Protein AF-A0A1Q5RJP4-F1 (afdb_monomer_lite)

Secondary structure (DSSP, 8-state):
------------S---TT--EEEEETTEEEEEESSHHHHHHHHHHHHHH-TTS-EEEEETTTTEEEE----

Foldseek 3Di:
DDDDDDDPPPPPDDDDPLAKKFWAKQNRGPDIDSDPVVSLVVQVVVCVVPVPIFIWIQTNNVRDTHTDDPD

pLDDT: mean 72.38, std 16.7, range [37.28, 88.38]

Radius of gyration: 16.24 Å; chains: 1; bounding box: 41×46×34 Å

Sequence (71 aa):
MATPASARATKASIEPMTSGYALVVDGHIKATFKAKDSALEAGRELKARFPRLQVKIFDAETKRSEAISAR

Structure (mmCIF, N/CA/C/O backbone):
data_AF-A0A1Q5RJP4-F1
#
_entry.id   AF-A0A1Q5RJP4-F1
#
loop_
_atom_site.group_PDB
_atom_site.id
_atom_site.type_symbol
_atom_site.label_atom_id
_atom_site.label_alt_id
_atom_site.label_comp_id
_atom_site.label_asym_id
_atom_site.label_entity_id
_atom_site.label_seq_id
_atom_site.pdbx_PDB_ins_code
_atom_site.Cartn_x
_atom_site.Cartn_y
_atom_site.Cartn_z
_atom_site.occupancy
_atom_site.B_iso_or_equiv
_atom_site.auth_seq_id
_atom_site.auth_comp_id
_atom_site.auth_asym_id
_atom_site.auth_atom_id
_atom_site.pdbx_PDB_model_num
ATOM 1 N N . MET A 1 1 ? 30.391 36.306 -4.514 1.00 40.47 1 MET A N 1
ATOM 2 C CA . MET A 1 1 ? 28.945 36.617 -4.458 1.00 40.47 1 MET A CA 1
ATOM 3 C C . MET A 1 1 ? 28.161 35.353 -4.805 1.00 40.47 1 MET A C 1
ATOM 5 O O . MET A 1 1 ? 28.526 34.709 -5.774 1.00 40.47 1 MET A O 1
ATOM 9 N N . ALA A 1 2 ? 27.141 35.048 -3.991 1.00 37.28 2 ALA A N 1
ATOM 10 C CA . ALA A 1 2 ? 26.018 34.105 -4.163 1.00 37.28 2 ALA A CA 1
ATOM 11 C C . ALA A 1 2 ? 26.259 32.571 -4.250 1.00 37.28 2 ALA A C 1
ATOM 13 O O . ALA A 1 2 ? 26.704 32.026 -5.254 1.00 37.28 2 ALA A O 1
ATOM 14 N N . THR A 1 3 ? 25.839 31.886 -3.179 1.00 41.19 3 THR A N 1
ATOM 15 C CA . THR A 1 3 ? 25.308 30.506 -3.092 1.00 41.19 3 THR A CA 1
ATOM 16 C C . THR A 1 3 ? 23.897 30.408 -3.744 1.00 41.19 3 THR A C 1
ATOM 18 O O . THR A 1 3 ? 23.369 31.426 -4.185 1.00 41.19 3 THR A O 1
ATOM 21 N N . PRO A 1 4 ? 23.189 29.257 -3.718 1.00 52.62 4 PRO A N 1
ATOM 22 C CA . PRO A 1 4 ? 23.354 28.044 -4.524 1.00 52.62 4 PRO A CA 1
ATOM 23 C C . PRO A 1 4 ? 22.112 27.770 -5.416 1.00 52.62 4 PRO A C 1
ATOM 25 O O . PRO A 1 4 ? 20.971 27.925 -4.983 1.00 52.62 4 PRO A O 1
ATOM 28 N N . ALA A 1 5 ? 22.287 27.280 -6.647 1.00 44.59 5 ALA A N 1
ATOM 29 C CA . ALA A 1 5 ? 21.158 26.806 -7.456 1.00 44.59 5 ALA A CA 1
ATOM 30 C C . ALA A 1 5 ? 20.916 25.314 -7.195 1.00 44.59 5 ALA A C 1
ATOM 32 O O . ALA A 1 5 ? 21.541 24.433 -7.779 1.00 44.59 5 ALA A O 1
ATOM 33 N N . SER A 1 6 ? 20.018 25.101 -6.239 1.00 45.81 6 SER A N 1
ATOM 34 C CA . SER A 1 6 ? 19.316 23.881 -5.857 1.00 45.81 6 SER A CA 1
ATOM 35 C C . SER A 1 6 ? 19.207 22.805 -6.947 1.00 45.81 6 SER A C 1
ATOM 37 O O . SER A 1 6 ? 18.794 23.062 -8.079 1.00 45.81 6 SER A O 1
ATOM 39 N N . ALA A 1 7 ? 19.531 21.576 -6.548 1.00 49.50 7 ALA A N 1
ATOM 40 C CA . ALA A 1 7 ? 19.387 20.343 -7.300 1.00 49.50 7 ALA A CA 1
ATOM 41 C C . ALA A 1 7 ? 17.988 20.200 -7.919 1.00 49.50 7 ALA A C 1
ATOM 43 O O . ALA A 1 7 ? 17.052 19.713 -7.288 1.00 49.50 7 ALA A O 1
ATOM 44 N N . ARG A 1 8 ? 17.844 20.551 -9.198 1.00 39.19 8 ARG A N 1
ATOM 45 C CA . ARG A 1 8 ? 16.696 20.105 -9.984 1.00 39.19 8 ARG A CA 1
ATOM 46 C C . ARG A 1 8 ? 17.073 18.794 -10.649 1.00 39.19 8 ARG A C 1
ATOM 48 O O . ARG A 1 8 ? 17.426 18.751 -11.820 1.00 39.19 8 ARG A O 1
ATOM 55 N N . ALA A 1 9 ? 17.027 17.725 -9.859 1.00 44.69 9 ALA A N 1
ATOM 56 C CA . ALA A 1 9 ? 17.061 16.364 -10.363 1.00 44.69 9 ALA A CA 1
ATOM 57 C C . ALA A 1 9 ? 15.855 16.158 -11.293 1.00 44.69 9 ALA A C 1
ATOM 59 O O . ALA A 1 9 ? 14.777 15.743 -10.873 1.00 44.69 9 ALA A O 1
ATOM 60 N N . THR A 1 10 ? 16.025 16.452 -12.579 1.00 44.41 10 THR A N 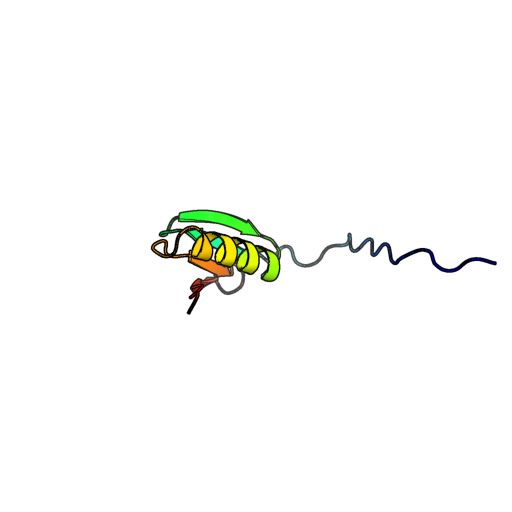1
ATOM 61 C CA . THR A 1 10 ? 15.166 15.943 -13.644 1.00 44.41 10 THR A CA 1
ATOM 62 C C . THR A 1 10 ? 15.462 14.456 -13.798 1.00 44.41 10 THR A C 1
ATOM 64 O O . THR A 1 10 ? 16.091 14.026 -14.760 1.00 44.41 10 THR A O 1
ATOM 67 N N . LYS A 1 11 ? 15.024 13.646 -12.826 1.00 49.94 11 LYS A N 1
ATOM 68 C CA . LYS A 1 11 ? 15.006 12.187 -12.957 1.00 49.94 11 LYS A CA 1
ATOM 69 C C . LYS A 1 11 ? 13.774 11.796 -13.774 1.00 49.94 11 LYS A C 1
ATOM 71 O O . LYS A 1 11 ? 12.826 11.208 -13.266 1.00 49.94 11 LYS A O 1
ATOM 76 N N . ALA A 1 12 ? 13.785 12.215 -15.034 1.00 54.75 12 ALA A N 1
ATOM 77 C CA . ALA A 1 12 ? 12.864 11.798 -16.075 1.00 54.75 12 ALA A CA 1
ATOM 78 C C . ALA A 1 12 ? 13.664 10.995 -17.110 1.00 54.75 12 ALA A C 1
ATOM 80 O O . ALA A 1 12 ? 14.012 11.499 -18.167 1.00 54.75 12 ALA A O 1
ATOM 81 N N . SER A 1 13 ? 14.014 9.761 -16.754 1.00 44.28 13 SER A N 1
ATOM 82 C CA . SER A 1 13 ? 14.274 8.660 -17.689 1.00 44.28 13 SER A CA 1
ATOM 83 C C . SER A 1 13 ? 14.156 7.374 -16.864 1.00 44.28 13 SER A C 1
ATOM 85 O O . SER A 1 13 ? 14.933 7.176 -15.937 1.00 44.28 13 SER A O 1
ATOM 87 N N . ILE A 1 14 ? 12.955 6.791 -16.829 1.00 62.16 14 ILE A N 1
ATOM 88 C CA . ILE A 1 14 ? 12.652 5.501 -17.471 1.00 62.16 14 ILE A CA 1
ATOM 89 C C . ILE A 1 14 ? 13.512 4.384 -16.863 1.00 62.16 14 ILE A C 1
ATOM 91 O O . ILE A 1 14 ? 14.610 4.155 -17.338 1.00 62.16 14 ILE A O 1
ATOM 95 N N . GLU A 1 15 ? 13.007 3.755 -15.790 1.00 42.06 15 GLU A N 1
ATOM 96 C CA . GLU A 1 15 ? 13.023 2.303 -15.501 1.00 42.06 15 GLU A CA 1
ATOM 97 C C . GLU A 1 15 ? 12.632 2.031 -14.020 1.00 42.06 15 GLU A C 1
ATOM 99 O O . GLU A 1 15 ? 13.100 2.755 -13.139 1.00 42.06 15 GLU A O 1
ATOM 104 N N . PRO A 1 16 ? 11.791 1.021 -13.695 1.00 46.94 16 PRO A N 1
ATOM 105 C CA . PRO A 1 16 ? 10.971 0.197 -14.572 1.00 46.94 16 PRO A CA 1
ATOM 106 C C . PRO A 1 16 ? 9.473 0.542 -14.452 1.00 46.94 16 PRO A C 1
ATOM 108 O O . PRO A 1 16 ? 8.936 0.812 -13.379 1.00 46.94 16 PRO A O 1
ATOM 111 N N . MET A 1 17 ? 8.758 0.423 -15.570 1.00 48.12 17 MET A N 1
ATOM 112 C CA . MET A 1 17 ? 7.290 0.319 -15.616 1.00 48.12 17 MET A CA 1
ATOM 113 C C . MET A 1 17 ? 6.772 -1.019 -15.025 1.00 48.12 17 MET A C 1
ATOM 115 O O . MET A 1 17 ? 5.606 -1.354 -15.197 1.00 48.12 17 MET A O 1
ATOM 119 N N . THR A 1 18 ? 7.639 -1.768 -14.333 1.00 52.25 18 THR A N 1
ATOM 120 C CA . THR A 1 18 ? 7.378 -3.032 -13.622 1.00 52.25 18 THR A CA 1
ATOM 121 C C . THR A 1 18 ? 6.946 -2.777 -12.161 1.00 52.25 18 THR A C 1
ATOM 123 O O . THR A 1 18 ? 6.070 -3.466 -11.654 1.00 52.25 18 THR A O 1
ATOM 126 N N . SER A 1 19 ? 7.470 -1.685 -11.584 1.00 57.44 19 SER A N 1
ATOM 127 C CA . SER A 1 19 ? 7.191 -0.943 -10.336 1.00 57.44 19 SER A CA 1
ATOM 128 C C . S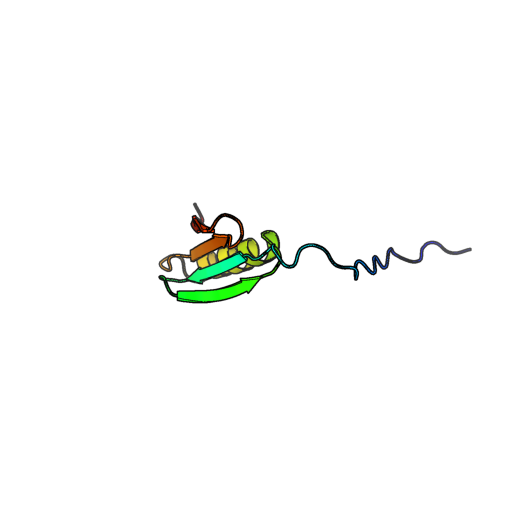ER A 1 19 ? 5.790 -0.410 -10.021 1.00 57.44 19 SER A C 1
ATOM 130 O O . SER A 1 19 ? 5.542 0.746 -10.370 1.00 57.44 19 SER A O 1
ATOM 132 N N . GLY A 1 20 ? 4.880 -1.122 -9.349 1.00 73.50 20 GLY A N 1
ATOM 133 C CA . GLY A 1 20 ? 3.569 -0.558 -8.984 1.00 73.50 20 GLY A CA 1
ATOM 134 C C . GLY A 1 20 ? 3.061 -0.973 -7.607 1.00 73.50 20 GLY A C 1
ATOM 135 O O . GLY A 1 20 ? 3.047 -2.147 -7.280 1.00 73.50 20 GLY A O 1
ATOM 136 N N . TYR A 1 21 ? 2.567 -0.018 -6.823 1.00 82.19 21 TYR A N 1
ATOM 137 C CA . TYR A 1 21 ? 1.941 -0.227 -5.516 1.00 82.19 21 TYR A CA 1
ATOM 138 C C . TYR A 1 21 ? 0.477 0.215 -5.554 1.00 82.19 21 TYR A C 1
ATOM 140 O O . TYR A 1 21 ? 0.178 1.399 -5.649 1.00 82.19 21 TYR A O 1
ATOM 148 N N . ALA A 1 22 ? -0.469 -0.705 -5.447 1.00 85.75 22 ALA A N 1
ATOM 149 C CA . ALA A 1 22 ? -1.884 -0.409 -5.293 1.00 85.75 22 ALA A CA 1
ATOM 150 C C . ALA A 1 22 ? -2.255 -0.236 -3.814 1.00 85.75 22 ALA A C 1
ATOM 152 O O . ALA A 1 22 ? -2.087 -1.131 -2.998 1.00 85.75 22 ALA A O 1
ATOM 153 N N . LEU A 1 23 ? -2.826 0.904 -3.455 1.00 87.81 23 LEU A N 1
ATOM 154 C CA . LEU A 1 23 ? -3.510 1.099 -2.186 1.00 87.81 23 LEU A CA 1
ATOM 155 C C . LEU A 1 23 ? -4.875 0.403 -2.248 1.00 87.81 23 LEU A C 1
ATOM 157 O O . LEU A 1 23 ? -5.811 0.886 -2.889 1.00 87.81 23 LEU A O 1
ATOM 161 N N . VAL A 1 24 ? -4.978 -0.730 -1.566 1.00 85.88 24 VAL A N 1
ATOM 162 C CA . VAL A 1 24 ? -6.208 -1.493 -1.364 1.00 85.88 24 VAL A CA 1
ATOM 163 C C . VAL A 1 24 ? -6.830 -1.077 -0.040 1.00 85.88 24 VAL A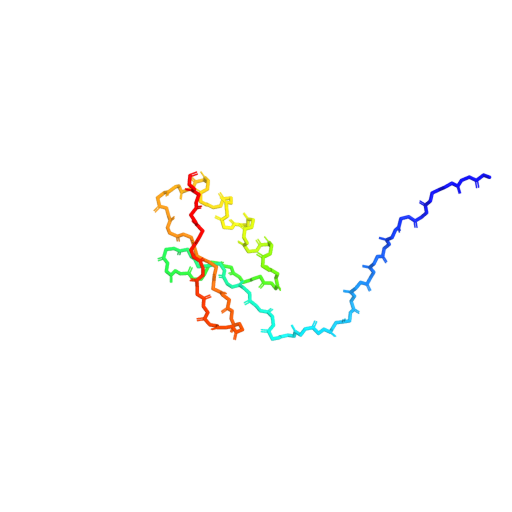 C 1
ATOM 165 O O . VAL A 1 24 ? -6.204 -1.118 1.018 1.00 85.88 24 VAL A O 1
ATOM 168 N N . VAL A 1 25 ? -8.090 -0.687 -0.097 1.00 86.50 25 VAL A N 1
ATOM 169 C CA . VAL A 1 25 ? -8.864 -0.210 1.036 1.00 86.50 25 VAL A CA 1
ATOM 170 C C . VAL A 1 25 ? -10.123 -1.048 1.103 1.00 86.50 25 VAL A C 1
ATOM 172 O O . VAL A 1 25 ? -10.906 -1.059 0.159 1.00 86.50 25 VAL A O 1
ATOM 175 N N . ASP A 1 26 ? -10.292 -1.776 2.201 1.00 84.50 26 ASP A N 1
ATOM 176 C CA . ASP A 1 26 ? -11.458 -2.633 2.436 1.00 84.50 26 ASP A CA 1
ATOM 177 C C . ASP A 1 26 ? -11.663 -3.722 1.359 1.00 84.50 26 ASP A C 1
ATOM 179 O O . ASP A 1 26 ? -12.766 -4.183 1.105 1.00 84.50 26 ASP A O 1
ATOM 183 N N . GLY A 1 27 ? -10.578 -4.133 0.693 1.00 82.44 27 GLY A N 1
ATOM 184 C CA . GLY A 1 27 ? -10.619 -5.096 -0.415 1.00 82.44 27 GLY A CA 1
ATOM 185 C C . GLY A 1 27 ? -10.784 -4.471 -1.805 1.00 82.44 27 GLY A C 1
ATOM 186 O O . GLY A 1 27 ? -10.631 -5.177 -2.797 1.00 82.44 27 GLY A O 1
ATOM 187 N N . HIS A 1 28 ? -10.996 -3.156 -1.904 1.00 84.25 28 HIS A N 1
ATOM 188 C CA . HIS A 1 28 ? -11.072 -2.439 -3.179 1.00 84.25 28 HIS A CA 1
ATOM 189 C C . HIS A 1 28 ? -9.809 -1.620 -3.452 1.00 84.25 28 HIS A C 1
ATOM 191 O O . HIS A 1 28 ? -9.310 -0.907 -2.583 1.00 84.25 28 HIS A O 1
ATOM 197 N N . ILE A 1 29 ? -9.290 -1.685 -4.680 1.00 83.81 29 ILE A N 1
ATOM 198 C CA . ILE A 1 29 ? -8.165 -0.842 -5.104 1.00 83.81 29 ILE A CA 1
ATOM 199 C C . ILE A 1 29 ? -8.668 0.599 -5.193 1.00 83.81 29 ILE A C 1
ATOM 201 O O . ILE A 1 29 ? -9.494 0.925 -6.041 1.00 83.81 29 ILE A O 1
ATOM 205 N N . LYS A 1 30 ? -8.178 1.459 -4.300 1.00 83.81 30 LYS A N 1
ATOM 206 C CA . LYS A 1 30 ? -8.561 2.872 -4.241 1.00 83.81 30 LYS A CA 1
ATOM 207 C C . LYS A 1 30 ? -7.620 3.754 -5.053 1.00 83.81 30 LYS A C 1
ATOM 209 O O . LYS A 1 30 ? -8.055 4.745 -5.627 1.00 83.81 30 LYS A O 1
ATOM 214 N N . ALA A 1 31 ? -6.337 3.412 -5.081 1.00 82.62 31 ALA A N 1
ATOM 215 C CA . ALA A 1 31 ? -5.331 4.150 -5.831 1.00 82.62 31 ALA A CA 1
ATOM 216 C C . ALA A 1 31 ? -4.166 3.239 -6.217 1.00 82.62 31 ALA A C 1
ATOM 218 O O . ALA A 1 31 ? -3.893 2.254 -5.540 1.00 82.62 31 ALA A O 1
ATOM 219 N N . THR A 1 32 ? -3.455 3.594 -7.279 1.00 83.00 32 THR A N 1
ATOM 220 C CA . THR A 1 32 ? -2.207 2.950 -7.702 1.00 83.00 32 THR A CA 1
ATOM 221 C C . THR A 1 32 ? -1.106 3.990 -7.755 1.00 83.00 32 THR A C 1
ATOM 223 O O . THR A 1 32 ? -1.233 5.022 -8.409 1.00 83.00 32 THR A O 1
ATOM 226 N N . PHE A 1 33 ? -0.020 3.701 -7.064 1.00 81.50 33 PHE A N 1
ATOM 227 C CA . PHE A 1 33 ? 1.169 4.516 -6.928 1.00 81.50 33 PHE A CA 1
ATOM 228 C C . PHE A 1 33 ? 2.341 3.815 -7.603 1.00 81.50 33 PHE A C 1
ATOM 230 O O . PHE A 1 33 ? 2.400 2.593 -7.669 1.00 81.50 33 PHE A O 1
ATOM 237 N N . LYS A 1 34 ? 3.308 4.593 -8.083 1.00 78.44 34 LYS A N 1
ATOM 238 C CA . LYS A 1 34 ? 4.571 4.055 -8.616 1.00 78.44 34 LYS A CA 1
ATOM 239 C C . LYS A 1 34 ? 5.648 3.889 -7.536 1.00 78.44 34 LYS A C 1
ATOM 241 O O . LYS A 1 34 ? 6.694 3.318 -7.802 1.00 78.44 34 LYS A O 1
ATOM 246 N N . ALA A 1 35 ? 5.407 4.407 -6.330 1.00 80.56 35 ALA A N 1
ATOM 247 C CA . ALA A 1 35 ? 6.361 4.421 -5.225 1.00 80.56 35 ALA A CA 1
ATOM 248 C C . ALA A 1 35 ? 5.731 3.853 -3.949 1.00 80.56 35 ALA A C 1
ATOM 250 O O . ALA A 1 35 ? 4.599 4.217 -3.609 1.00 80.56 35 ALA A O 1
ATOM 251 N N . LYS A 1 36 ? 6.489 3.011 -3.229 1.00 80.38 36 LYS A N 1
ATOM 252 C CA . LYS A 1 36 ? 6.066 2.427 -1.949 1.00 80.38 36 LYS A CA 1
ATOM 253 C C . LYS A 1 36 ? 5.770 3.516 -0.932 1.00 80.38 36 LYS A C 1
ATOM 255 O O . LYS A 1 36 ? 4.702 3.485 -0.338 1.00 80.38 36 LYS A O 1
ATOM 260 N N . ASP A 1 37 ? 6.663 4.497 -0.788 1.00 81.19 37 ASP A N 1
ATOM 261 C CA . ASP A 1 37 ? 6.509 5.616 0.148 1.00 81.19 37 ASP A CA 1
ATOM 262 C C . ASP A 1 37 ? 5.187 6.360 -0.035 1.00 81.19 37 ASP A C 1
ATOM 264 O O . ASP A 1 37 ? 4.449 6.523 0.932 1.00 81.19 37 ASP A O 1
ATOM 268 N N . SER A 1 38 ? 4.820 6.722 -1.270 1.00 82.62 38 SER A N 1
ATOM 269 C CA . SER A 1 38 ? 3.541 7.398 -1.532 1.00 82.62 38 SER A CA 1
ATOM 270 C C . SER A 1 38 ? 2.338 6.523 -1.180 1.00 82.62 38 SER A C 1
ATOM 272 O O . SER A 1 38 ? 1.354 7.018 -0.635 1.00 82.62 38 SER A O 1
ATOM 274 N N . ALA A 1 39 ? 2.412 5.219 -1.456 1.00 83.56 39 ALA A N 1
ATOM 275 C CA . ALA A 1 39 ? 1.351 4.284 -1.101 1.00 83.56 39 ALA A CA 1
ATOM 276 C C . ALA A 1 39 ? 1.236 4.128 0.428 1.00 83.56 39 ALA A C 1
ATOM 278 O O . ALA A 1 39 ? 0.134 4.106 0.976 1.00 83.56 39 ALA A O 1
ATOM 279 N N . LEU A 1 40 ? 2.375 4.066 1.120 1.00 83.38 40 LEU A N 1
ATOM 280 C CA . LEU A 1 40 ? 2.480 3.876 2.563 1.00 83.38 40 LEU A CA 1
ATOM 281 C C . LEU A 1 40 ? 2.026 5.123 3.329 1.00 83.38 40 LEU A C 1
ATOM 283 O O . LEU A 1 40 ? 1.290 4.997 4.304 1.00 83.38 40 LEU A O 1
ATOM 287 N N . GLU A 1 41 ? 2.394 6.315 2.861 1.00 86.06 41 GLU A N 1
ATOM 288 C CA . GLU A 1 41 ? 1.934 7.593 3.406 1.00 86.06 41 GLU A CA 1
ATOM 289 C C . GLU A 1 41 ? 0.425 7.762 3.217 1.00 86.06 41 GLU A C 1
ATOM 291 O O . GLU A 1 41 ? -0.296 7.949 4.199 1.00 86.06 41 GLU A O 1
ATOM 296 N N . ALA A 1 42 ? -0.078 7.555 1.993 1.00 83.56 42 ALA A N 1
ATOM 297 C CA . ALA A 1 42 ? -1.511 7.602 1.714 1.00 83.56 42 ALA A CA 1
ATOM 298 C C . ALA A 1 42 ? -2.287 6.589 2.565 1.00 83.56 42 ALA A C 1
ATOM 300 O O . ALA A 1 42 ? -3.355 6.895 3.093 1.00 83.56 42 ALA A O 1
ATOM 301 N N . GLY A 1 43 ? -1.751 5.380 2.737 1.00 85.75 43 GLY A N 1
ATOM 302 C CA . GLY A 1 43 ? -2.406 4.359 3.535 1.00 85.75 43 GLY A CA 1
ATOM 303 C C . GLY A 1 43 ? -2.317 4.595 5.049 1.00 85.75 43 GLY A C 1
ATOM 304 O O . GLY A 1 43 ? -3.275 4.287 5.758 1.00 85.75 43 GLY A O 1
ATOM 305 N N . ARG A 1 44 ? -1.232 5.200 5.555 1.00 85.31 44 ARG A N 1
ATOM 306 C CA . ARG A 1 44 ? -1.129 5.665 6.951 1.00 85.31 44 ARG A CA 1
ATOM 307 C C . ARG A 1 44 ? -2.113 6.788 7.234 1.00 85.31 44 ARG A C 1
ATOM 309 O O . ARG A 1 44 ? -2.818 6.716 8.237 1.00 85.31 44 ARG A O 1
ATOM 316 N N . GLU A 1 45 ? -2.208 7.774 6.347 1.00 85.88 45 GLU A N 1
ATOM 317 C CA . GLU A 1 45 ? -3.180 8.859 6.478 1.00 85.88 45 GLU A CA 1
ATOM 318 C C . GLU A 1 45 ? -4.609 8.303 6.479 1.00 85.88 45 GLU A C 1
ATOM 320 O O . GLU A 1 45 ? -5.429 8.654 7.330 1.00 85.88 45 GLU A O 1
ATOM 325 N N . LEU A 1 46 ? -4.894 7.348 5.587 1.00 84.19 46 LEU A N 1
ATOM 326 C CA . LEU A 1 46 ? -6.198 6.700 5.542 1.00 84.19 46 LEU A CA 1
ATOM 327 C C . LEU A 1 46 ? -6.488 5.903 6.818 1.00 84.19 46 LEU A C 1
ATOM 329 O O . LEU A 1 46 ? -7.601 5.971 7.329 1.00 84.19 46 LEU A O 1
ATOM 333 N N . LYS A 1 47 ? -5.502 5.186 7.364 1.00 83.81 47 LYS A N 1
ATOM 334 C CA . LYS A 1 47 ? -5.654 4.422 8.608 1.00 83.81 47 LYS A CA 1
ATOM 335 C C . LYS A 1 47 ? -5.827 5.331 9.830 1.00 83.81 47 LYS A C 1
ATOM 337 O O . LYS A 1 47 ? -6.608 4.994 10.713 1.00 83.81 47 LYS A O 1
ATOM 342 N N . ALA A 1 48 ? -5.161 6.486 9.858 1.00 85.06 48 ALA A N 1
ATOM 343 C CA . ALA A 1 48 ? -5.305 7.484 10.918 1.00 85.06 48 ALA A CA 1
ATOM 344 C C . ALA A 1 48 ? -6.702 8.122 10.916 1.00 85.06 48 ALA A C 1
ATOM 346 O O . ALA A 1 48 ? -7.324 8.272 11.964 1.00 85.06 48 ALA A O 1
ATOM 347 N N . ARG A 1 49 ? -7.226 8.449 9.729 1.00 85.44 49 ARG A N 1
ATOM 348 C CA . ARG A 1 49 ? -8.579 9.009 9.567 1.00 85.44 49 ARG A CA 1
ATOM 349 C C . ARG A 1 49 ? -9.672 7.953 9.736 1.00 85.44 49 ARG A C 1
ATOM 351 O O . ARG A 1 49 ? -10.779 8.274 10.157 1.00 85.44 49 ARG A O 1
ATOM 358 N N . PHE A 1 50 ? -9.359 6.698 9.418 1.00 80.50 50 PHE A N 1
ATOM 359 C CA . PHE A 1 50 ? -10.284 5.572 9.453 1.00 80.50 50 PHE A CA 1
ATOM 360 C C . PHE A 1 50 ? -9.660 4.346 10.149 1.00 80.50 50 PHE A C 1
ATOM 362 O O . PHE A 1 50 ? -9.312 3.361 9.488 1.00 80.50 50 PHE A O 1
ATOM 369 N N . PRO A 1 51 ? -9.570 4.333 11.492 1.00 78.25 51 PRO A N 1
ATOM 370 C CA . PRO A 1 51 ? -8.919 3.250 12.243 1.00 78.25 51 PRO A CA 1
ATOM 371 C C . PRO A 1 51 ? -9.575 1.873 12.037 1.00 78.25 51 PRO A C 1
ATOM 373 O O . PRO A 1 51 ? -8.908 0.838 12.118 1.00 78.25 51 PRO A O 1
ATOM 376 N N . ARG A 1 52 ? -10.870 1.851 11.693 1.00 83.88 52 ARG A N 1
ATOM 377 C CA . ARG A 1 52 ? -11.632 0.633 11.371 1.00 83.88 52 ARG A CA 1
ATOM 378 C C . ARG A 1 52 ? -11.419 0.105 9.951 1.00 83.88 52 ARG A C 1
ATOM 380 O O . ARG A 1 52 ? -11.652 -1.077 9.731 1.00 83.88 52 ARG A O 1
ATOM 387 N N . LEU A 1 53 ? -10.972 0.933 9.004 1.00 84.56 53 LEU A N 1
ATOM 388 C CA . LEU A 1 53 ? -10.791 0.495 7.619 1.00 84.56 53 LEU A CA 1
ATOM 389 C C . LEU A 1 53 ? -9.548 -0.393 7.498 1.00 84.56 53 LEU A C 1
ATOM 391 O O . LEU A 1 53 ? -8.494 -0.101 8.074 1.00 84.56 53 LEU A O 1
ATOM 395 N N . GLN A 1 54 ? -9.653 -1.482 6.737 1.00 84.75 54 GLN A N 1
ATOM 396 C CA . GLN A 1 54 ? -8.493 -2.299 6.392 1.00 84.75 54 GLN A CA 1
ATOM 397 C C . GLN A 1 54 ? -7.736 -1.639 5.245 1.00 84.75 54 GLN A C 1
ATOM 399 O O . GLN A 1 54 ? -8.223 -1.597 4.119 1.00 84.75 54 GLN A O 1
ATOM 404 N N . VAL A 1 55 ? -6.539 -1.135 5.525 1.00 88.19 55 VAL A N 1
ATOM 405 C CA . VAL A 1 55 ? -5.685 -0.509 4.516 1.00 88.19 55 VAL A CA 1
ATOM 406 C C . VAL A 1 55 ? -4.507 -1.429 4.234 1.00 88.19 55 VAL A C 1
ATOM 408 O O . VAL A 1 55 ? -3.806 -1.845 5.156 1.00 88.19 55 VAL A O 1
ATOM 411 N N . LYS A 1 56 ? -4.310 -1.784 2.967 1.00 88.38 56 LYS A N 1
ATOM 412 C CA . LYS A 1 56 ? -3.255 -2.683 2.499 1.00 88.38 56 LYS A CA 1
ATOM 413 C C . LYS A 1 56 ? -2.584 -2.076 1.271 1.00 88.38 56 LYS A C 1
ATOM 415 O O . LYS A 1 56 ? -3.252 -1.494 0.427 1.00 88.38 56 LYS A O 1
ATOM 420 N N . ILE A 1 57 ? -1.276 -2.226 1.157 1.00 86.75 57 ILE A N 1
ATOM 421 C CA . ILE A 1 57 ? -0.508 -1.867 -0.029 1.00 86.75 57 ILE A CA 1
ATOM 422 C C . ILE A 1 57 ? -0.225 -3.143 -0.797 1.00 86.75 57 ILE A C 1
ATOM 424 O O . ILE A 1 57 ? 0.523 -3.993 -0.337 1.00 86.75 57 ILE A O 1
ATOM 428 N N . PHE A 1 58 ? -0.854 -3.287 -1.949 1.00 84.62 58 PHE A N 1
ATOM 429 C CA . PHE A 1 58 ? -0.598 -4.343 -2.905 1.00 84.62 58 PHE A CA 1
ATOM 430 C C . PHE A 1 58 ? 0.574 -3.964 -3.80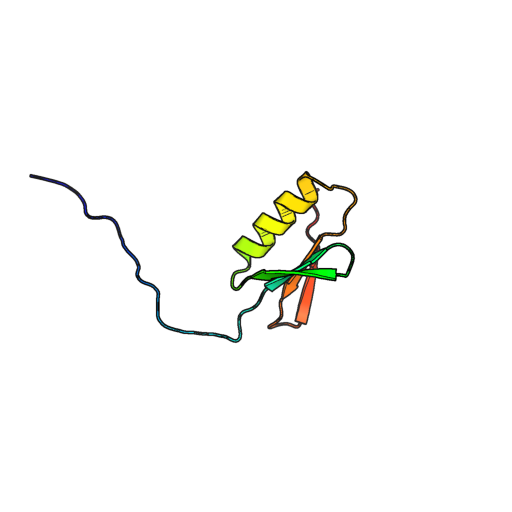4 1.00 84.62 58 PHE A C 1
ATOM 432 O O . PHE A 1 58 ? 0.470 -3.102 -4.663 1.00 84.62 58 PHE A O 1
ATOM 439 N N . ASP A 1 59 ? 1.697 -4.616 -3.595 1.00 84.75 59 ASP A N 1
ATOM 440 C CA . ASP A 1 59 ? 2.849 -4.600 -4.472 1.00 84.75 59 ASP A CA 1
ATOM 441 C C . ASP A 1 59 ? 2.546 -5.451 -5.716 1.00 84.75 59 ASP A C 1
ATOM 443 O O . ASP A 1 59 ? 2.311 -6.657 -5.625 1.00 84.75 59 ASP A O 1
ATOM 447 N N . ALA A 1 60 ? 2.480 -4.811 -6.880 1.00 79.38 60 ALA A N 1
ATOM 448 C CA . ALA A 1 60 ? 2.153 -5.445 -8.151 1.00 79.38 60 ALA A CA 1
ATOM 449 C C . ALA A 1 60 ? 3.321 -6.262 -8.722 1.00 79.38 60 ALA A C 1
ATOM 451 O O . ALA A 1 60 ? 3.073 -7.206 -9.472 1.00 79.38 60 ALA A O 1
ATOM 452 N N . GLU A 1 61 ? 4.565 -5.952 -8.338 1.00 77.69 61 GLU A N 1
ATOM 453 C CA . GLU A 1 61 ? 5.756 -6.703 -8.759 1.00 77.69 61 GLU A CA 1
ATOM 454 C C . GLU A 1 61 ? 5.789 -8.096 -8.146 1.00 77.69 61 GLU A C 1
ATOM 456 O O . GLU A 1 61 ? 5.962 -9.103 -8.830 1.00 77.69 61 GLU A O 1
ATOM 461 N N . THR A 1 62 ? 5.585 -8.157 -6.838 1.00 79.31 62 THR A N 1
ATOM 462 C CA . THR A 1 62 ? 5.596 -9.389 -6.050 1.00 79.31 62 THR A CA 1
ATOM 463 C C . THR A 1 62 ? 4.201 -9.991 -5.897 1.00 79.31 62 THR A C 1
ATOM 465 O O . THR A 1 62 ? 4.065 -11.098 -5.372 1.00 79.31 62 THR A O 1
ATOM 468 N N . LYS A 1 63 ? 3.161 -9.281 -6.365 1.00 78.25 63 LYS A N 1
ATOM 469 C CA . LYS A 1 63 ? 1.735 -9.598 -6.178 1.00 78.25 63 LYS A CA 1
ATOM 470 C C . LYS A 1 63 ? 1.376 -9.815 -4.705 1.00 78.25 63 LYS A C 1
ATOM 472 O O . LYS A 1 63 ? 0.564 -10.683 -4.377 1.00 78.25 63 LYS A O 1
ATOM 477 N N . ARG A 1 64 ? 1.999 -9.058 -3.798 1.00 82.00 64 ARG A N 1
ATOM 478 C CA . ARG A 1 64 ? 1.804 -9.185 -2.347 1.00 82.00 64 ARG A CA 1
ATOM 479 C C . ARG A 1 64 ? 1.119 -7.967 -1.771 1.00 82.00 64 ARG A C 1
ATOM 481 O O . ARG A 1 64 ? 1.499 -6.846 -2.053 1.00 82.00 64 ARG A O 1
ATOM 488 N N . SER A 1 65 ? 0.151 -8.186 -0.890 1.00 81.44 65 SER A N 1
ATOM 489 C CA . SER A 1 65 ? -0.459 -7.113 -0.106 1.00 81.44 65 SER A CA 1
ATOM 490 C C . SER A 1 65 ? 0.143 -7.029 1.297 1.00 81.44 65 SER A C 1
ATOM 492 O O . SER A 1 65 ? -0.046 -7.947 2.095 1.00 81.44 65 SER A O 1
ATOM 494 N N . GLU A 1 66 ? 0.797 -5.920 1.626 1.00 83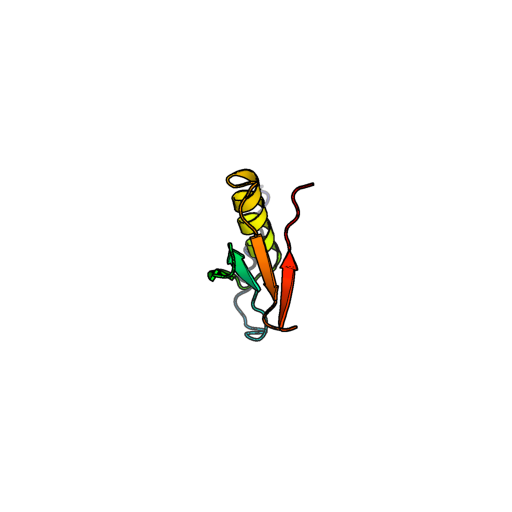.88 66 GLU A N 1
ATOM 495 C CA . GLU A 1 66 ? 1.236 -5.569 2.980 1.00 83.88 66 GLU A CA 1
ATOM 496 C C . GLU A 1 66 ? 0.147 -4.757 3.694 1.00 83.88 66 GLU A C 1
ATOM 498 O O . GLU A 1 66 ? -0.257 -3.695 3.225 1.00 83.88 66 GLU A O 1
ATOM 503 N N . ALA A 1 67 ? -0.355 -5.230 4.836 1.00 82.62 67 ALA A N 1
ATOM 504 C CA . ALA A 1 67 ? -1.334 -4.479 5.621 1.00 82.62 67 ALA A CA 1
ATOM 505 C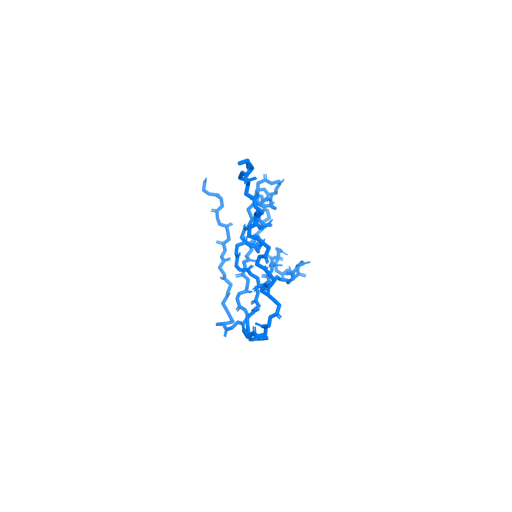 C . ALA A 1 67 ? -0.664 -3.348 6.412 1.00 82.62 67 ALA A C 1
ATOM 507 O O . ALA A 1 67 ? 0.297 -3.582 7.145 1.00 82.62 67 ALA A O 1
ATOM 508 N N . ILE A 1 68 ? -1.207 -2.132 6.322 1.00 80.94 68 ILE A N 1
ATOM 509 C CA . ILE A 1 68 ? -0.771 -1.019 7.165 1.00 80.94 68 ILE A CA 1
ATOM 510 C C . ILE A 1 68 ? -1.486 -1.130 8.508 1.00 80.94 68 ILE A C 1
ATOM 512 O O . ILE A 1 68 ? -2.669 -0.807 8.647 1.00 80.94 68 ILE A O 1
ATOM 516 N N . SER A 1 69 ? -0.741 -1.594 9.507 1.00 64.69 69 SER A N 1
ATOM 517 C CA . SER A 1 69 ? -1.157 -1.553 10.903 1.00 64.69 69 SER A CA 1
ATOM 518 C C . SER A 1 69 ? -0.627 -0.268 11.531 1.00 64.69 69 SER A C 1
ATOM 520 O O . SER A 1 69 ? 0.568 -0.154 11.795 1.00 64.69 69 SER A O 1
ATOM 522 N N . ALA A 1 70 ? -1.502 0.709 11.766 1.00 57.44 70 ALA A N 1
ATOM 523 C CA . ALA A 1 70 ? -1.219 1.734 12.764 1.00 57.44 70 ALA A CA 1
ATOM 524 C C . ALA A 1 70 ? -1.379 1.043 14.125 1.00 57.44 70 ALA A C 1
ATOM 526 O O . ALA A 1 70 ? -2.495 0.661 14.477 1.00 57.44 70 ALA A O 1
ATOM 527 N N . ARG A 1 71 ? -0.256 0.734 14.780 1.00 46.22 71 ARG A N 1
ATOM 528 C CA . ARG A 1 71 ? -0.243 0.177 16.136 1.00 46.22 71 ARG A CA 1
ATOM 529 C C . ARG A 1 71 ? -0.526 1.277 17.148 1.00 46.22 71 ARG A C 1
ATOM 531 O O . ARG A 1 71 ? -0.012 2.394 16.925 1.00 46.22 71 ARG A O 1
#